Protein AF-A0A7C5XT21-F1 (afdb_monomer)

Sequence (116 aa):
MRALGLRPAVIVADDEHLAGNLRVLFPRARVATPHYAFYLPPPPGRGGDCLLAWRADRSPDPPPRLLAFARERLGLAPYPEGERRVYLRAPLLGAGPEGPFARLGLLRVRCPFGAG

Mean predicted aligned error: 7.95 Å

Secondary structure (DSSP, 8-state):
-GGG----SEEEESSHHHHHHHHHH-TTSEEE-GGGTT--PPPPSS-EEEEEEEETTT-SSPPHHHHHHHHHHH-PPS--TT--EEEEEEEPTT--TTS-EEEEEEEEEEE-----

Structure (mmCIF, N/CA/C/O backbone):
data_AF-A0A7C5XT21-F1
#
_entry.id   AF-A0A7C5XT21-F1
#
loop_
_atom_site.group_PDB
_atom_site.id
_atom_site.type_symbol
_atom_site.label_atom_id
_atom_site.label_alt_id
_atom_site.label_comp_id
_atom_site.label_asym_id
_atom_site.label_entity_id
_atom_site.label_seq_id
_atom_site.pdbx_PDB_ins_code
_atom_site.Cartn_x
_atom_site.Cartn_y
_atom_site.Cartn_z
_atom_site.occupancy
_atom_site.B_iso_or_equiv
_atom_site.auth_seq_id
_atom_site.auth_comp_id
_atom_site.auth_asym_id
_atom_site.auth_atom_id
_atom_site.pdbx_PDB_model_num
ATOM 1 N N . MET A 1 1 ? 2.520 -17.328 -4.473 1.00 44.28 1 MET A N 1
ATOM 2 C CA . MET A 1 1 ? 2.233 -16.396 -3.352 1.00 44.28 1 MET A CA 1
ATOM 3 C C . MET A 1 1 ? 1.379 -16.967 -2.205 1.00 44.28 1 MET A C 1
ATOM 5 O O . MET A 1 1 ? 1.148 -16.242 -1.246 1.00 44.28 1 MET A O 1
ATOM 9 N N . ARG A 1 2 ? 1.052 -18.278 -2.167 1.00 38.03 2 ARG A N 1
ATOM 10 C CA . ARG A 1 2 ? 0.686 -18.962 -0.897 1.00 38.03 2 ARG A CA 1
ATOM 11 C C . ARG A 1 2 ? 1.734 -18.741 0.217 1.00 38.03 2 ARG A C 1
ATOM 13 O O . ARG A 1 2 ? 1.382 -18.749 1.387 1.00 38.03 2 ARG A O 1
ATOM 20 N N . ALA A 1 3 ? 2.986 -18.482 -0.173 1.00 39.41 3 ALA A N 1
ATOM 21 C CA . ALA A 1 3 ? 4.160 -18.323 0.684 1.00 39.41 3 ALA A CA 1
ATOM 22 C C . ALA A 1 3 ? 4.128 -17.160 1.696 1.00 39.41 3 ALA A C 1
ATOM 24 O O . ALA A 1 3 ? 4.912 -17.186 2.632 1.00 39.41 3 ALA A O 1
ATOM 25 N N . LEU A 1 4 ? 3.248 -16.159 1.554 1.00 56.91 4 LEU A N 1
ATOM 26 C CA . LEU A 1 4 ? 3.183 -15.061 2.534 1.00 56.91 4 LEU A CA 1
ATOM 27 C C . LEU A 1 4 ? 2.153 -15.290 3.638 1.00 56.91 4 LEU A C 1
ATOM 29 O O . LEU A 1 4 ? 2.145 -14.555 4.620 1.00 56.91 4 LEU A O 1
ATOM 33 N N . GLY A 1 5 ? 1.230 -16.241 3.457 1.00 65.25 5 GLY A N 1
ATOM 34 C CA . GLY A 1 5 ? 0.094 -16.427 4.366 1.00 65.25 5 GLY A CA 1
ATOM 35 C C . GLY A 1 5 ? -0.840 -15.210 4.480 1.00 65.25 5 GLY A C 1
ATOM 36 O O . GLY A 1 5 ? -1.784 -15.243 5.265 1.00 65.25 5 GLY A O 1
ATOM 37 N N . LEU A 1 6 ? -0.609 -14.144 3.703 1.00 71.00 6 LEU A N 1
ATOM 38 C CA . LEU A 1 6 ? -1.380 -12.906 3.752 1.00 71.00 6 LEU A CA 1
ATOM 39 C C . LEU A 1 6 ? -2.710 -13.077 3.012 1.00 71.00 6 LEU A C 1
ATOM 41 O O . LEU A 1 6 ? -2.746 -13.504 1.857 1.00 71.00 6 LEU A O 1
ATOM 45 N N . ARG A 1 7 ? -3.805 -12.705 3.676 1.00 76.06 7 ARG A N 1
ATOM 46 C CA . ARG A 1 7 ? -5.155 -12.640 3.099 1.00 76.06 7 ARG A CA 1
ATOM 47 C C . ARG A 1 7 ? -5.774 -11.269 3.392 1.00 76.06 7 ARG A C 1
ATOM 49 O O . ARG A 1 7 ? -6.725 -11.199 4.166 1.00 76.06 7 ARG A O 1
ATOM 56 N N . PRO A 1 8 ? -5.207 -10.181 2.840 1.00 76.19 8 PRO A N 1
ATOM 57 C CA . PRO A 1 8 ? -5.711 -8.846 3.117 1.00 76.19 8 PRO A CA 1
ATOM 58 C C . PRO A 1 8 ? -7.107 -8.664 2.516 1.00 76.19 8 PRO A C 1
ATOM 60 O 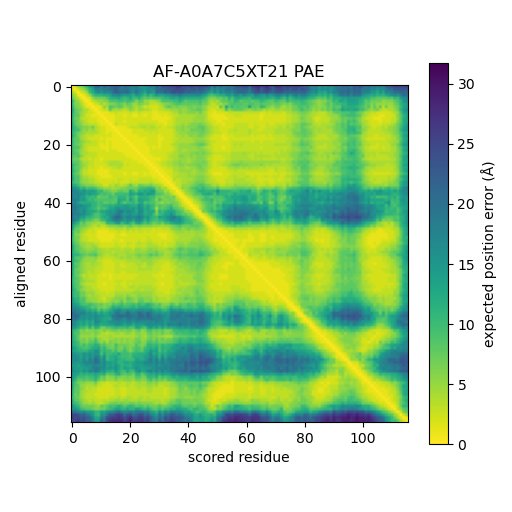O . PRO A 1 8 ? -7.393 -9.149 1.419 1.00 76.19 8 PRO A O 1
ATOM 63 N N . ALA A 1 9 ? -7.963 -7.935 3.226 1.00 77.75 9 ALA A N 1
ATOM 64 C CA . ALA A 1 9 ? -9.249 -7.488 2.701 1.00 77.75 9 ALA A CA 1
ATOM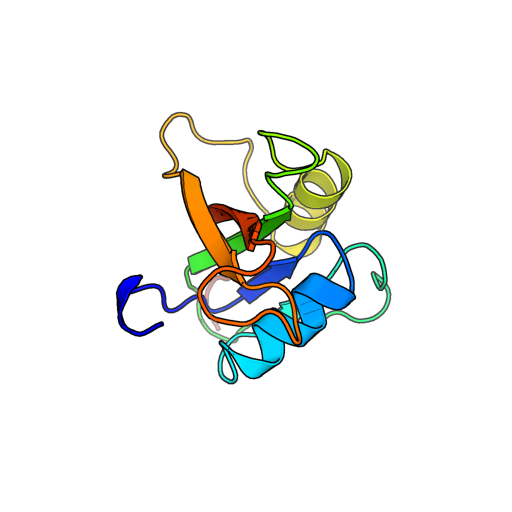 65 C C . ALA A 1 9 ? -9.061 -6.302 1.740 1.00 77.75 9 ALA A C 1
ATOM 67 O O . ALA A 1 9 ? -9.745 -6.205 0.717 1.00 77.75 9 ALA A O 1
ATOM 68 N N . VAL A 1 10 ? -8.100 -5.425 2.052 1.00 85.88 10 VAL A N 1
ATOM 69 C CA . VAL A 1 10 ? -7.768 -4.229 1.271 1.00 85.88 10 VAL A CA 1
ATOM 70 C C . VAL A 1 10 ? -6.254 -4.101 1.124 1.00 85.88 10 VAL A C 1
ATOM 72 O O . VAL A 1 10 ? -5.497 -4.346 2.059 1.00 85.88 10 VAL A O 1
ATOM 75 N N . ILE A 1 11 ? -5.814 -3.695 -0.058 1.00 87.31 11 ILE A N 1
ATOM 76 C CA . ILE A 1 11 ? -4.435 -3.366 -0.383 1.00 87.31 11 ILE A CA 1
ATOM 77 C C . ILE A 1 11 ? -4.413 -1.928 -0.897 1.00 87.31 11 ILE A C 1
ATOM 79 O O . ILE A 1 11 ? -5.173 -1.585 -1.802 1.00 87.31 11 ILE A O 1
ATOM 83 N N . VAL A 1 12 ? -3.535 -1.094 -0.351 1.00 90.00 12 VAL A N 1
ATOM 84 C CA . VAL A 1 12 ? -3.243 0.229 -0.908 1.00 90.00 12 VAL A CA 1
ATOM 85 C C . VAL A 1 12 ? -1.853 0.187 -1.507 1.00 90.00 12 VAL A C 1
ATOM 87 O O . VAL A 1 12 ? -0.878 -0.070 -0.803 1.00 90.00 12 VAL A O 1
ATOM 90 N N . ALA A 1 13 ? -1.775 0.413 -2.810 1.00 91.12 13 ALA A N 1
ATOM 91 C CA . ALA A 1 13 ? -0.531 0.439 -3.555 1.00 91.12 13 ALA A CA 1
ATOM 92 C C . ALA A 1 13 ? -0.116 1.882 -3.849 1.00 91.12 13 ALA A C 1
ATOM 94 O O . ALA A 1 13 ? -0.952 2.712 -4.209 1.00 91.12 13 ALA A O 1
ATOM 95 N N . ASP A 1 14 ? 1.177 2.167 -3.718 1.00 91.62 14 ASP A N 1
ATOM 96 C CA . ASP A 1 14 ? 1.726 3.507 -3.951 1.00 91.62 14 ASP A CA 1
ATOM 97 C C . ASP A 1 14 ? 1.518 4.020 -5.388 1.00 91.62 14 ASP A C 1
ATOM 99 O O . ASP A 1 14 ? 1.322 5.216 -5.582 1.00 91.62 14 ASP A O 1
ATOM 103 N N . ASP A 1 15 ? 1.523 3.124 -6.378 1.00 88.56 15 ASP A N 1
ATOM 104 C CA . ASP A 1 15 ? 1.385 3.453 -7.800 1.00 88.56 15 ASP A CA 1
ATOM 105 C C . ASP A 1 15 ? 0.462 2.473 -8.545 1.00 88.56 15 ASP A C 1
ATOM 107 O O . ASP A 1 15 ? 0.132 1.386 -8.057 1.00 88.56 15 ASP A O 1
ATOM 111 N N . GLU A 1 16 ? 0.035 2.871 -9.739 1.00 83.62 16 GLU A N 1
ATOM 112 C CA . GLU A 1 16 ? -0.921 2.167 -10.588 1.00 83.62 16 GLU A CA 1
ATOM 113 C C . GLU A 1 16 ? -0.400 0.847 -11.159 1.00 83.62 16 GLU A C 1
ATOM 115 O O . GLU A 1 16 ? -1.167 -0.110 -11.287 1.00 83.62 16 GLU A O 1
ATOM 120 N N . HIS A 1 17 ? 0.897 0.753 -11.460 1.00 84.44 17 HIS A N 1
ATOM 121 C CA . HIS A 1 17 ? 1.490 -0.476 -11.980 1.00 84.44 17 HIS A CA 1
ATOM 122 C C . HIS A 1 17 ? 1.543 -1.536 -10.881 1.00 84.44 17 HIS A C 1
ATOM 124 O O . HIS A 1 17 ? 1.172 -2.695 -11.092 1.00 84.44 17 HIS A O 1
ATOM 130 N N . LEU A 1 18 ? 1.945 -1.130 -9.676 1.00 84.44 18 LEU A N 1
ATOM 131 C CA . LEU A 1 18 ? 1.912 -1.979 -8.497 1.00 84.44 18 LEU A CA 1
ATOM 132 C C . LEU A 1 18 ? 0.472 -2.378 -8.148 1.00 84.44 18 LEU A C 1
ATOM 134 O O . LEU A 1 18 ? 0.217 -3.555 -7.887 1.00 84.44 18 LEU A O 1
ATOM 138 N N . ALA A 1 19 ? -0.477 -1.439 -8.204 1.00 85.75 19 ALA A N 1
ATOM 139 C CA . ALA A 1 19 ? -1.894 -1.713 -7.976 1.00 85.75 19 ALA A CA 1
ATOM 140 C C . ALA A 1 19 ? -2.446 -2.756 -8.964 1.00 85.75 19 ALA A C 1
ATOM 142 O O . ALA A 1 19 ? -3.092 -3.722 -8.550 1.00 85.75 19 ALA A O 1
ATOM 143 N N . GLY A 1 20 ? -2.155 -2.599 -10.259 1.00 80.69 20 GLY A N 1
ATOM 144 C CA . GLY A 1 20 ? -2.571 -3.532 -11.306 1.00 80.69 20 GLY A CA 1
ATOM 145 C C . GLY A 1 20 ? -2.036 -4.944 -11.066 1.00 80.69 20 GLY A C 1
ATOM 146 O O . GLY A 1 20 ? -2.806 -5.907 -11.043 1.00 80.69 20 GLY A O 1
ATOM 147 N N . ASN A 1 21 ? -0.740 -5.066 -10.771 1.00 82.56 21 ASN A N 1
ATOM 148 C CA . ASN A 1 21 ? -0.111 -6.350 -10.459 1.00 82.56 21 ASN A CA 1
ATOM 149 C C . ASN A 1 21 ? -0.730 -7.008 -9.218 1.00 82.56 21 ASN A C 1
ATOM 151 O O . ASN A 1 21 ? -1.052 -8.198 -9.224 1.00 82.56 21 ASN A O 1
ATOM 155 N N . LEU A 1 22 ? -0.944 -6.239 -8.149 1.00 83.19 22 LEU A N 1
ATOM 156 C CA . LEU A 1 22 ? -1.532 -6.758 -6.915 1.00 83.19 22 LEU A CA 1
ATOM 157 C C . LEU A 1 22 ? -2.992 -7.176 -7.103 1.00 83.19 22 LEU A C 1
ATOM 159 O O . LEU A 1 22 ? -3.426 -8.124 -6.455 1.00 83.19 22 LEU A O 1
ATOM 163 N N . ARG A 1 23 ? -3.736 -6.556 -8.024 1.00 82.62 23 ARG A N 1
ATOM 164 C CA . ARG A 1 23 ? -5.103 -6.979 -8.354 1.00 82.62 23 ARG A CA 1
ATOM 165 C C . ARG A 1 23 ? -5.147 -8.347 -9.035 1.00 82.62 23 ARG A C 1
ATOM 167 O O . ARG A 1 23 ? -6.045 -9.130 -8.739 1.00 82.62 23 ARG A O 1
ATOM 174 N N . VAL A 1 24 ? -4.167 -8.659 -9.884 1.00 79.00 24 VAL A N 1
ATOM 175 C CA . VAL A 1 24 ? -4.021 -9.997 -10.489 1.00 79.00 24 VAL A CA 1
ATOM 176 C C . VAL A 1 24 ? -3.648 -11.037 -9.427 1.00 79.00 24 VAL A C 1
ATOM 178 O O . VAL A 1 24 ? -4.179 -12.146 -9.419 1.00 79.00 24 VAL A O 1
ATOM 181 N N . LEU A 1 25 ? -2.758 -10.677 -8.498 1.00 75.75 25 LEU A N 1
ATOM 182 C CA . LEU A 1 25 ? -2.223 -11.591 -7.481 1.00 75.75 25 LEU A CA 1
ATOM 183 C C . LEU A 1 25 ? -3.172 -11.831 -6.300 1.00 75.75 25 LEU A C 1
ATOM 185 O O . LEU A 1 25 ? -3.181 -12.919 -5.720 1.00 75.75 25 LEU A O 1
ATOM 189 N N . PHE A 1 26 ? -3.974 -10.830 -5.945 1.00 78.44 26 PHE A N 1
ATOM 190 C CA . PHE A 1 26 ? -4.946 -10.868 -4.860 1.00 78.44 26 PHE A CA 1
ATOM 191 C C . PHE A 1 26 ? -6.351 -10.597 -5.409 1.00 78.44 26 PHE A C 1
ATOM 193 O O . PHE A 1 26 ? -6.968 -9.592 -5.059 1.00 78.44 26 PHE A O 1
ATOM 200 N N . PRO A 1 27 ? -6.916 -11.511 -6.220 1.00 80.19 27 PRO A N 1
ATOM 201 C CA . PRO A 1 27 ? -8.184 -11.273 -6.913 1.00 80.19 27 PRO A CA 1
ATOM 202 C C . PRO A 1 27 ? -9.379 -11.097 -5.964 1.00 80.19 27 PRO A C 1
ATOM 204 O O . PRO A 1 27 ? -10.429 -10.604 -6.365 1.00 80.19 27 PRO A O 1
ATOM 207 N N . ARG A 1 28 ? -9.234 -11.509 -4.698 1.00 80.88 28 ARG A N 1
ATOM 208 C CA . ARG A 1 28 ? -10.250 -11.351 -3.646 1.00 80.88 28 ARG A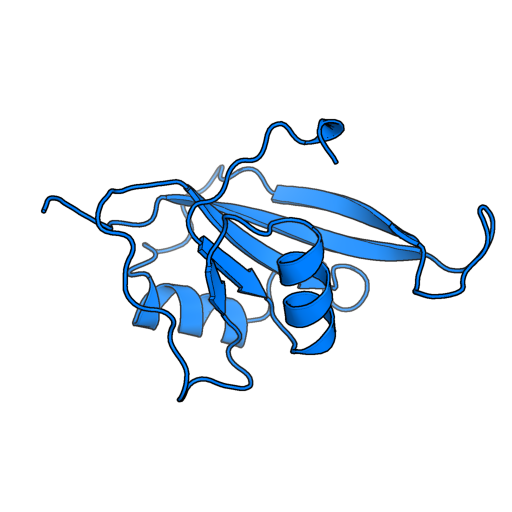 CA 1
ATOM 209 C C . ARG A 1 28 ? -10.051 -10.106 -2.781 1.00 80.88 28 ARG A C 1
ATOM 211 O O . ARG A 1 28 ? -10.953 -9.774 -2.019 1.00 80.88 28 ARG A O 1
ATOM 218 N N . ALA A 1 29 ? -8.893 -9.455 -2.863 1.00 81.69 29 ALA A N 1
ATOM 219 C CA . ALA A 1 29 ? -8.638 -8.225 -2.132 1.00 81.69 29 ALA A CA 1
ATOM 220 C C . ALA A 1 29 ? -9.123 -7.026 -2.949 1.00 81.69 29 ALA A C 1
ATOM 222 O O . ALA A 1 29 ? -9.059 -7.003 -4.182 1.00 81.69 29 ALA A O 1
ATOM 223 N N . ARG A 1 30 ? -9.578 -5.987 -2.255 1.00 85.00 30 ARG A N 1
ATOM 224 C CA . ARG A 1 30 ? -9.766 -4.672 -2.870 1.00 85.00 30 ARG A CA 1
ATOM 225 C C . ARG A 1 30 ? -8.408 -4.009 -3.013 1.00 85.00 30 ARG A C 1
ATOM 227 O O . ARG A 1 30 ? -7.615 -4.065 -2.084 1.00 85.00 30 ARG A O 1
ATOM 234 N N . VAL A 1 31 ? -8.144 -3.389 -4.157 1.00 85.69 31 VAL A N 1
ATOM 235 C CA . VAL A 1 31 ? -6.885 -2.680 -4.402 1.00 85.69 31 VAL A CA 1
ATOM 236 C C . VAL A 1 31 ? -7.207 -1.229 -4.724 1.00 85.69 31 VAL A C 1
ATOM 238 O O . VAL A 1 31 ? -8.045 -0.974 -5.587 1.00 85.69 31 VAL A O 1
ATOM 241 N N . ALA A 1 32 ? -6.573 -0.306 -4.009 1.00 88.06 32 ALA A N 1
ATOM 242 C CA . ALA A 1 32 ? -6.699 1.136 -4.193 1.00 88.06 32 ALA A CA 1
ATOM 243 C C . ALA A 1 32 ? -5.312 1.772 -4.351 1.00 88.06 32 ALA A C 1
ATOM 245 O O . ALA A 1 32 ? -4.304 1.182 -3.957 1.00 88.06 32 ALA A O 1
ATOM 246 N N . THR A 1 33 ? -5.257 2.976 -4.915 1.00 87.69 33 THR A N 1
ATOM 247 C CA . THR A 1 33 ? -4.012 3.739 -5.058 1.00 87.69 33 THR A CA 1
ATOM 248 C C . THR A 1 33 ? -4.265 5.240 -4.882 1.00 87.69 33 THR A C 1
ATOM 250 O O . THR A 1 33 ? -5.291 5.732 -5.362 1.00 87.69 33 THR A O 1
ATOM 253 N N . PRO A 1 34 ? -3.345 5.989 -4.238 1.00 85.44 34 PRO A N 1
ATOM 254 C CA . PRO A 1 34 ? -3.442 7.443 -4.135 1.00 85.44 34 PRO A CA 1
ATOM 255 C C . PRO A 1 34 ? -3.461 8.156 -5.495 1.00 85.44 34 PRO A C 1
ATOM 257 O O . PRO A 1 34 ? -4.038 9.233 -5.601 1.00 85.44 34 PRO A O 1
ATOM 260 N N . HIS A 1 35 ? -2.872 7.561 -6.541 1.00 83.69 35 HIS A N 1
ATOM 261 C CA . HIS A 1 35 ? -2.851 8.137 -7.893 1.00 83.69 35 HIS A CA 1
ATOM 262 C C . HIS A 1 35 ? -4.245 8.237 -8.535 1.00 83.69 35 HIS A C 1
ATOM 264 O O . HIS A 1 35 ? -4.475 9.105 -9.372 1.00 83.69 35 HIS A O 1
ATOM 270 N N . TYR A 1 36 ? -5.195 7.400 -8.106 1.00 77.00 36 TYR A N 1
ATOM 271 C CA . TYR A 1 36 ? -6.581 7.408 -8.581 1.00 77.00 36 TYR A CA 1
ATOM 272 C C . TYR A 1 36 ? -7.560 7.536 -7.412 1.00 77.00 36 TYR A C 1
ATOM 274 O O . TYR A 1 36 ? -8.476 6.733 -7.248 1.00 77.00 36 TYR A O 1
ATOM 282 N N . ALA A 1 37 ? -7.379 8.577 -6.597 1.00 66.00 37 ALA A N 1
ATOM 283 C CA . ALA A 1 37 ? -8.145 8.793 -5.368 1.00 66.00 37 ALA A CA 1
ATOM 284 C C . ALA A 1 37 ? -9.668 8.966 -5.559 1.00 66.00 37 ALA A C 1
ATOM 286 O O . ALA A 1 37 ? -10.418 8.878 -4.585 1.00 66.00 37 ALA A O 1
ATOM 287 N N . PHE A 1 38 ? -10.132 9.208 -6.790 1.00 65.44 38 PHE A N 1
ATOM 288 C CA . PHE A 1 38 ? -11.557 9.300 -7.132 1.00 65.44 38 PHE A CA 1
ATOM 289 C C . PHE A 1 38 ? -12.259 7.939 -7.147 1.00 65.44 38 PHE A C 1
ATOM 291 O O . PHE A 1 38 ? -13.470 7.873 -6.957 1.00 65.44 38 PHE A O 1
ATOM 298 N N . TYR A 1 39 ? -11.510 6.852 -7.349 1.00 65.38 39 TYR A N 1
ATOM 299 C CA . TYR A 1 39 ? -12.049 5.501 -7.325 1.00 65.38 39 TYR A CA 1
ATOM 300 C C . TYR A 1 39 ? -11.639 4.803 -6.032 1.00 65.38 39 TYR A C 1
ATOM 302 O O . TYR A 1 39 ? -10.515 4.323 -5.877 1.00 65.38 39 TYR A O 1
ATOM 310 N N . LEU A 1 40 ? -12.586 4.719 -5.101 1.00 65.50 40 LEU A N 1
ATOM 311 C CA . LEU A 1 40 ? -12.478 3.837 -3.952 1.00 65.50 40 LEU A CA 1
ATOM 312 C C . LEU A 1 40 ? -13.404 2.647 -4.165 1.00 65.50 40 LEU A C 1
ATOM 314 O O . LEU A 1 40 ? -14.618 2.841 -4.272 1.00 65.50 40 LEU A O 1
ATOM 318 N N . PRO A 1 41 ? -12.879 1.410 -4.203 1.00 63.88 41 PRO A N 1
ATOM 319 C CA . PRO A 1 41 ? -13.758 0.260 -4.108 1.00 63.88 41 PRO A CA 1
ATOM 320 C C . PRO A 1 41 ? -14.545 0.377 -2.789 1.00 63.88 41 PRO A C 1
ATOM 322 O O . PRO A 1 41 ? -13.981 0.868 -1.806 1.00 63.88 41 PRO A O 1
ATOM 325 N N . PRO A 1 42 ? -15.822 -0.053 -2.745 1.00 62.38 42 PRO A N 1
ATOM 326 C CA . PRO A 1 42 ? -16.653 0.090 -1.551 1.00 62.38 42 PRO A CA 1
ATOM 327 C C . PRO A 1 42 ? -15.933 -0.452 -0.300 1.00 62.38 42 PRO A C 1
ATOM 329 O O . PRO A 1 42 ? -15.028 -1.281 -0.435 1.00 62.38 42 PRO A O 1
ATOM 332 N N . PRO A 1 43 ? -16.280 -0.033 0.926 1.00 62.53 43 PRO A N 1
ATOM 333 C CA . PRO A 1 43 ? -15.684 -0.593 2.141 1.00 62.53 43 PRO A CA 1
ATOM 334 C C . PRO A 1 43 ? -16.087 -2.066 2.325 1.00 62.53 43 PRO A C 1
ATOM 336 O O . PRO A 1 43 ? -17.181 -2.466 1.900 1.00 62.53 43 PRO A O 1
ATOM 339 N N . PRO A 1 44 ? -15.194 -2.953 2.810 1.00 60.06 44 PRO A N 1
ATOM 340 C CA . PRO A 1 44 ? -15.550 -4.353 3.039 1.00 60.06 44 PRO A CA 1
ATOM 341 C C . PRO A 1 44 ? -16.623 -4.426 4.122 1.00 60.06 44 PRO A C 1
ATOM 343 O O . PRO A 1 44 ? -16.499 -3.782 5.154 1.00 60.06 44 PRO A O 1
ATOM 346 N N . GLY A 1 45 ? -17.662 -5.239 3.904 1.00 55.41 45 GLY A N 1
ATOM 347 C CA . GLY A 1 45 ? -18.747 -5.440 4.878 1.00 55.41 45 GLY A CA 1
ATOM 348 C C . GLY A 1 45 ? -18.322 -6.190 6.148 1.00 55.41 45 GLY A C 1
ATOM 349 O O . GLY A 1 45 ? -19.164 -6.596 6.931 1.00 55.41 45 GLY A O 1
ATOM 350 N N . ARG A 1 46 ? -17.023 -6.452 6.321 1.00 56.81 46 ARG A N 1
ATOM 351 C CA . ARG A 1 46 ? -16.426 -7.084 7.499 1.00 56.81 46 ARG A CA 1
ATOM 352 C C . ARG A 1 46 ? -15.003 -6.565 7.677 1.00 56.81 46 ARG A C 1
ATOM 354 O O . ARG A 1 46 ? -14.290 -6.378 6.687 1.00 56.81 46 ARG A O 1
ATOM 361 N N . GLY A 1 47 ? -14.606 -6.365 8.931 1.00 58.62 47 GLY A N 1
ATOM 362 C CA . GLY A 1 47 ? -13.238 -6.016 9.308 1.00 58.62 47 GLY A CA 1
ATOM 363 C C . GLY A 1 47 ? -12.208 -7.016 8.796 1.00 58.62 47 GLY A C 1
ATOM 364 O O . GLY A 1 47 ? -12.512 -8.186 8.559 1.00 58.62 47 GLY A O 1
ATOM 365 N N . GLY A 1 48 ? -10.975 -6.552 8.602 1.00 67.88 48 GLY A N 1
ATOM 366 C CA . GLY A 1 48 ? -9.888 -7.386 8.103 1.00 67.88 48 GLY A CA 1
ATOM 367 C C . GLY A 1 48 ? -8.545 -6.668 8.075 1.00 67.88 48 GLY A C 1
ATOM 368 O O . GLY A 1 48 ? -8.448 -5.467 8.335 1.00 67.88 48 GLY A O 1
ATOM 369 N N . ASP A 1 49 ? -7.501 -7.427 7.750 1.00 76.81 49 ASP A N 1
ATOM 370 C CA . ASP A 1 49 ? -6.165 -6.875 7.563 1.00 76.81 49 ASP A CA 1
ATOM 371 C C . ASP A 1 49 ? -6.101 -6.033 6.292 1.00 76.81 49 ASP A C 1
ATOM 373 O O . ASP A 1 49 ? -6.563 -6.449 5.222 1.00 76.81 49 ASP A O 1
ATOM 377 N N . CYS A 1 50 ? -5.458 -4.882 6.407 1.00 82.69 50 CYS A N 1
ATOM 378 C CA . CYS A 1 50 ? -5.051 -4.074 5.279 1.00 82.69 50 CYS A CA 1
ATOM 379 C C . CYS A 1 50 ? -3.562 -4.246 5.011 1.00 82.69 50 CYS A C 1
ATOM 381 O O . CYS A 1 50 ? -2.775 -4.569 5.903 1.00 82.69 50 CYS A O 1
ATOM 383 N N . LEU A 1 51 ? -3.176 -4.022 3.763 1.00 87.06 51 LEU A N 1
ATOM 384 C CA . LEU A 1 51 ? -1.792 -4.094 3.331 1.00 87.06 51 LEU A CA 1
ATOM 385 C C . LEU A 1 51 ? -1.422 -2.802 2.613 1.00 87.06 51 LEU A C 1
ATOM 387 O O . LEU A 1 51 ? -2.028 -2.471 1.598 1.00 87.06 51 LEU A O 1
ATOM 391 N N . LEU A 1 52 ? -0.420 -2.085 3.107 1.00 89.81 52 LEU A N 1
ATOM 392 C CA . LEU A 1 52 ? 0.218 -1.024 2.334 1.00 89.81 52 LEU A CA 1
ATOM 393 C C . LEU A 1 52 ? 1.360 -1.642 1.536 1.00 89.81 52 LEU A C 1
ATOM 395 O O . LEU A 1 52 ? 2.171 -2.379 2.096 1.00 89.81 52 LEU A O 1
ATOM 399 N N . ALA A 1 53 ? 1.415 -1.351 0.242 1.00 90.88 53 ALA A N 1
ATOM 400 C CA . ALA A 1 53 ? 2.431 -1.852 -0.667 1.00 90.88 53 ALA A CA 1
ATOM 401 C C . ALA A 1 53 ? 3.125 -0.686 -1.376 1.00 90.88 53 ALA A C 1
ATOM 403 O O . ALA A 1 53 ? 2.473 0.167 -1.976 1.00 90.88 53 ALA A O 1
ATOM 404 N N . TRP A 1 54 ? 4.453 -0.662 -1.328 1.00 92.50 54 TRP A N 1
ATOM 405 C CA . TRP A 1 54 ? 5.266 0.351 -2.000 1.00 92.50 54 TRP A CA 1
ATOM 406 C C . TRP A 1 54 ? 6.480 -0.282 -2.667 1.00 92.50 54 TRP A C 1
ATOM 408 O O . TRP A 1 54 ? 6.855 -1.424 -2.378 1.00 92.50 54 TRP A O 1
ATOM 418 N N . ARG A 1 55 ? 7.130 0.472 -3.554 1.00 89.62 55 ARG A N 1
ATOM 419 C CA . ARG A 1 55 ? 8.402 0.040 -4.121 1.00 89.62 55 ARG A CA 1
ATOM 420 C C . ARG A 1 55 ? 9.550 0.380 -3.170 1.00 89.62 55 ARG A C 1
ATOM 422 O O . ARG A 1 55 ? 10.043 1.507 -3.131 1.00 89.62 55 ARG A O 1
ATOM 429 N N . ALA A 1 56 ? 9.976 -0.622 -2.409 1.00 89.69 56 ALA A N 1
ATOM 430 C CA . ALA A 1 56 ? 11.081 -0.523 -1.462 1.00 89.69 56 ALA A CA 1
ATOM 431 C C . ALA A 1 56 ? 12.464 -0.386 -2.125 1.00 89.69 56 ALA A C 1
ATOM 433 O O . ALA A 1 56 ? 13.468 -0.214 -1.437 1.00 89.69 56 ALA A O 1
ATOM 434 N N . ASP A 1 57 ? 12.528 -0.490 -3.453 1.00 85.81 57 ASP A N 1
ATOM 435 C CA . ASP A 1 57 ? 13.713 -0.158 -4.245 1.00 85.81 57 ASP A CA 1
ATOM 436 C C . ASP A 1 57 ? 13.895 1.358 -4.444 1.00 85.81 57 ASP A C 1
ATOM 438 O O . ASP A 1 57 ? 15.016 1.797 -4.673 1.00 85.81 57 ASP A O 1
ATOM 442 N N . ARG A 1 58 ? 12.823 2.159 -4.328 1.00 86.44 58 ARG A N 1
ATOM 443 C CA . ARG A 1 58 ? 12.874 3.631 -4.405 1.00 86.44 58 ARG A CA 1
ATOM 444 C C . ARG A 1 58 ? 13.001 4.286 -3.037 1.00 86.44 58 ARG A C 1
ATOM 446 O O . ARG A 1 58 ? 13.663 5.306 -2.912 1.00 86.44 58 ARG A O 1
ATOM 453 N N . SER A 1 59 ? 12.342 3.721 -2.030 1.00 85.44 59 SER A N 1
ATOM 454 C CA . SER A 1 59 ? 12.364 4.222 -0.655 1.00 85.44 59 SER A CA 1
ATOM 455 C C . SER A 1 59 ? 12.229 3.055 0.319 1.00 85.44 59 SER A C 1
ATOM 457 O O . SER A 1 59 ? 11.290 2.273 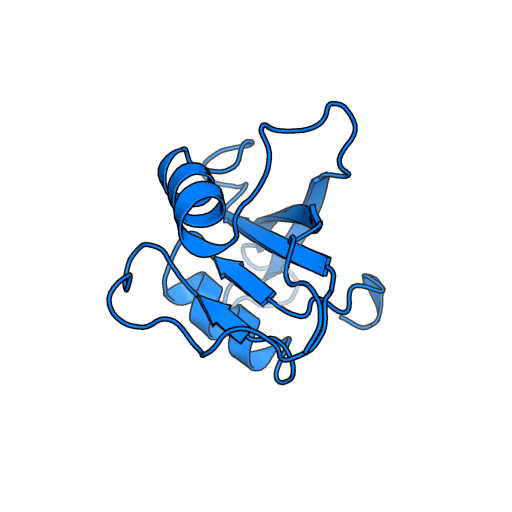0.168 1.00 85.44 59 SER A O 1
ATOM 459 N N . PRO A 1 60 ? 13.101 2.921 1.334 1.00 84.94 60 PRO A N 1
ATOM 460 C CA . PRO A 1 60 ? 12.965 1.859 2.328 1.00 84.94 60 PRO A CA 1
ATOM 461 C C . PRO A 1 60 ? 11.634 1.962 3.086 1.00 84.94 60 PRO A C 1
ATOM 463 O O . PRO A 1 60 ? 11.043 0.937 3.420 1.00 84.94 60 PRO A O 1
ATOM 466 N N . ASP A 1 61 ? 11.118 3.177 3.269 1.00 87.94 61 ASP A N 1
ATOM 467 C CA . ASP A 1 61 ? 9.873 3.453 3.978 1.00 87.94 61 ASP A CA 1
ATOM 468 C C . ASP A 1 61 ? 8.688 3.716 3.036 1.00 87.94 61 ASP A C 1
ATOM 470 O O . ASP A 1 61 ? 8.890 4.204 1.914 1.00 87.94 61 ASP A O 1
ATOM 474 N N . PRO A 1 62 ? 7.445 3.442 3.488 1.00 88.31 62 PRO A N 1
ATOM 475 C CA . PRO A 1 62 ? 6.242 3.824 2.762 1.00 88.31 62 PRO A CA 1
ATOM 476 C C . PRO A 1 62 ? 6.239 5.331 2.460 1.00 88.31 62 PRO A C 1
ATOM 478 O O . PRO A 1 62 ? 6.439 6.131 3.379 1.00 88.31 62 PRO A O 1
ATOM 481 N N . PRO A 1 63 ? 5.961 5.747 1.215 1.00 90.62 63 PRO A N 1
ATOM 482 C CA . PRO A 1 63 ? 5.894 7.162 0.872 1.00 90.62 63 PRO A CA 1
ATOM 483 C C . PRO A 1 63 ? 4.840 7.918 1.703 1.00 90.62 63 PRO A C 1
ATOM 485 O O . PRO A 1 63 ? 3.758 7.373 1.952 1.00 90.62 63 PRO A O 1
ATOM 488 N N . PRO A 1 64 ? 5.075 9.191 2.081 1.00 89.19 64 PRO A N 1
ATOM 489 C CA . PRO A 1 64 ? 4.130 9.966 2.892 1.00 89.19 64 PRO A CA 1
ATOM 490 C C . PRO A 1 64 ? 2.708 10.018 2.317 1.00 89.19 64 PRO A C 1
ATOM 492 O O . PRO A 1 64 ? 1.739 9.909 3.063 1.00 89.19 64 PRO A O 1
ATOM 495 N N . ARG A 1 65 ? 2.575 10.094 0.987 1.00 89.19 65 ARG A N 1
ATOM 496 C CA . ARG A 1 65 ? 1.281 10.063 0.281 1.00 89.19 65 ARG A CA 1
ATOM 497 C C . ARG A 1 65 ? 0.498 8.766 0.499 1.00 89.19 65 ARG A C 1
ATOM 499 O O . ARG A 1 65 ? -0.721 8.799 0.634 1.00 89.19 65 ARG A O 1
ATOM 506 N N . LEU A 1 66 ? 1.194 7.630 0.561 1.00 88.88 66 LEU A N 1
ATOM 507 C CA . LEU A 1 66 ? 0.590 6.322 0.794 1.00 88.88 66 LEU A CA 1
ATOM 508 C C . LEU A 1 66 ? 0.057 6.241 2.227 1.00 88.88 66 LEU A C 1
ATOM 510 O O . LEU A 1 66 ? -1.050 5.756 2.454 1.00 88.88 66 LEU A O 1
ATOM 514 N N . LEU A 1 67 ? 0.826 6.767 3.184 1.00 87.25 67 LEU A N 1
ATOM 515 C CA . LEU A 1 67 ? 0.423 6.851 4.587 1.00 87.25 67 LEU A CA 1
ATOM 516 C C . LEU A 1 67 ? -0.758 7.806 4.787 1.00 87.25 67 LEU A C 1
ATOM 518 O O . LEU A 1 67 ? -1.697 7.456 5.498 1.00 87.25 67 LEU A O 1
ATOM 522 N N . ALA A 1 68 ? -0.735 8.983 4.156 1.00 86.62 68 ALA A N 1
ATOM 523 C CA . ALA A 1 68 ? -1.832 9.949 4.208 1.00 86.62 68 ALA A CA 1
ATOM 524 C C . ALA A 1 68 ? -3.130 9.339 3.664 1.00 86.62 68 ALA A C 1
ATOM 526 O O . ALA A 1 68 ? -4.139 9.316 4.363 1.00 86.62 68 ALA A O 1
ATOM 527 N N . PHE A 1 69 ? -3.071 8.714 2.485 1.00 85.88 69 PHE A N 1
ATOM 528 C CA . PHE A 1 69 ? -4.220 8.024 1.906 1.00 85.88 69 PHE A CA 1
ATOM 529 C C . PHE A 1 69 ? -4.747 6.907 2.814 1.00 85.88 69 PHE A C 1
ATOM 531 O O . PHE A 1 69 ? -5.954 6.779 3.004 1.00 85.88 69 PHE A O 1
ATOM 538 N N . ALA A 1 70 ? -3.862 6.097 3.403 1.00 83.25 70 ALA A N 1
ATOM 539 C CA . ALA A 1 70 ? -4.268 5.043 4.329 1.00 83.25 70 ALA A CA 1
ATOM 540 C C . ALA A 1 70 ? -4.969 5.608 5.577 1.00 83.25 70 ALA A C 1
ATOM 542 O O . ALA A 1 70 ? -5.972 5.054 6.021 1.00 83.25 70 ALA A O 1
ATOM 543 N N . ARG A 1 71 ? -4.493 6.730 6.124 1.00 82.75 71 ARG A N 1
ATOM 544 C CA . ARG A 1 71 ? -5.140 7.412 7.257 1.00 82.75 71 ARG A CA 1
ATOM 545 C C . ARG A 1 71 ? -6.517 7.939 6.875 1.00 82.75 71 ARG A C 1
ATOM 547 O O . ARG A 1 71 ? -7.498 7.598 7.524 1.00 82.75 71 ARG A O 1
ATOM 554 N N . GLU A 1 72 ? -6.595 8.703 5.79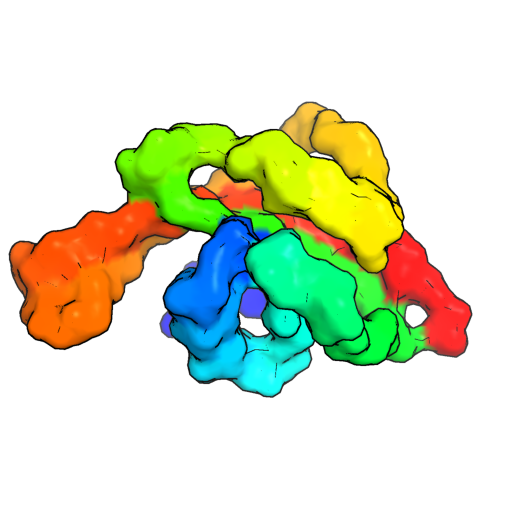3 1.00 82.62 72 GLU A N 1
ATOM 555 C CA . GLU A 1 72 ? -7.823 9.372 5.354 1.00 82.62 72 GLU A CA 1
ATOM 556 C C . GLU A 1 72 ? -8.899 8.396 4.876 1.00 82.62 72 GLU A C 1
ATOM 558 O O . GLU A 1 72 ? -10.085 8.612 5.112 1.00 82.62 72 GLU A O 1
ATOM 563 N N . ARG A 1 73 ? -8.504 7.329 4.172 1.00 79.50 73 ARG A N 1
ATOM 564 C CA . ARG A 1 73 ? -9.452 6.427 3.500 1.00 79.50 73 ARG A CA 1
ATOM 565 C C . ARG A 1 73 ? -9.684 5.120 4.234 1.00 79.50 73 ARG A C 1
ATOM 567 O O . ARG A 1 73 ? -10.733 4.513 4.045 1.00 79.50 73 ARG A O 1
ATOM 574 N N . LEU A 1 74 ? -8.718 4.668 5.031 1.00 75.81 74 LEU A N 1
ATOM 575 C CA . LEU A 1 74 ? -8.845 3.427 5.790 1.00 75.81 74 LEU A CA 1
ATOM 576 C C . LEU A 1 74 ? -8.999 3.658 7.291 1.00 75.81 74 LEU A C 1
ATOM 578 O O . LEU A 1 74 ? -9.262 2.694 7.994 1.00 75.81 74 LEU A O 1
ATOM 582 N N . GLY A 1 75 ? -8.835 4.885 7.795 1.00 75.25 75 GLY A N 1
ATOM 583 C CA . GLY A 1 75 ? -8.849 5.149 9.235 1.00 75.25 75 GLY A CA 1
ATOM 584 C C . GLY A 1 75 ? -7.625 4.572 9.949 1.00 75.25 75 GLY A C 1
ATOM 585 O O . GLY A 1 75 ? -7.712 4.195 11.116 1.00 75.25 75 GLY A O 1
ATOM 586 N N . LEU A 1 76 ? -6.494 4.447 9.246 1.00 73.88 76 LEU A N 1
ATOM 587 C CA . LEU A 1 76 ? -5.246 3.977 9.840 1.00 73.88 76 LEU A CA 1
ATOM 588 C C . LEU A 1 76 ? -4.866 4.864 11.038 1.00 73.88 76 LEU A C 1
ATOM 590 O O . LEU A 1 76 ? -4.666 6.070 10.876 1.00 73.88 76 LEU A O 1
ATOM 594 N N . ALA A 1 77 ? -4.715 4.265 12.220 1.00 66.81 77 ALA A N 1
ATOM 595 C CA . ALA A 1 77 ? -4.134 4.948 13.372 1.00 66.81 77 ALA A CA 1
ATOM 596 C C . ALA A 1 77 ? -2.670 5.367 13.084 1.00 66.81 77 ALA A C 1
ATOM 598 O O . ALA A 1 77 ? -2.034 4.822 12.172 1.00 66.81 77 ALA A O 1
ATOM 599 N N . PRO A 1 78 ? -2.102 6.336 13.831 1.00 63.69 78 PRO A N 1
ATOM 600 C CA . PRO A 1 78 ? -0.671 6.619 13.785 1.00 63.69 78 PRO A CA 1
ATOM 601 C C . PRO A 1 78 ? 0.128 5.326 13.959 1.00 63.69 78 PRO A C 1
ATOM 603 O O . PRO A 1 78 ? -0.266 4.466 14.740 1.00 63.69 78 PRO A O 1
ATOM 606 N N . TYR A 1 79 ? 1.211 5.202 13.190 1.00 60.88 79 TYR A N 1
ATOM 607 C CA . TYR A 1 79 ? 2.019 3.990 13.042 1.00 60.88 79 TYR A CA 1
ATOM 608 C C . TYR A 1 79 ? 2.291 3.351 14.415 1.00 60.88 79 TYR A C 1
ATOM 610 O O . TYR A 1 79 ? 3.046 3.937 15.194 1.00 60.88 79 TYR A O 1
ATOM 618 N N . PRO A 1 80 ? 1.680 2.204 14.757 1.00 53.47 80 PRO A N 1
ATOM 619 C CA . PRO A 1 80 ? 2.004 1.559 16.013 1.00 53.47 80 PRO A CA 1
ATOM 620 C C . PRO A 1 80 ? 3.427 1.008 15.899 1.00 53.47 80 PRO A C 1
ATOM 622 O O . PRO A 1 80 ? 3.769 0.302 14.943 1.00 53.47 80 PRO A O 1
ATOM 625 N N . GLU A 1 81 ? 4.280 1.360 16.859 1.00 51.00 81 GLU A N 1
ATOM 626 C CA . GLU A 1 81 ? 5.588 0.729 17.015 1.00 51.00 81 GLU A CA 1
ATOM 627 C C . GLU A 1 81 ? 5.407 -0.798 17.032 1.00 51.00 81 GLU A C 1
ATOM 629 O O . GLU A 1 81 ? 4.645 -1.341 17.830 1.00 51.00 81 GLU A O 1
ATOM 634 N N . GLY A 1 82 ? 6.071 -1.500 16.107 1.00 53.97 82 GLY A N 1
ATOM 635 C CA . GLY A 1 82 ? 6.061 -2.966 16.048 1.00 53.97 82 GLY A CA 1
ATOM 636 C C . GLY A 1 82 ? 5.196 -3.617 14.961 1.00 53.97 82 GLY A C 1
ATOM 637 O O . GLY A 1 82 ? 5.173 -4.849 14.881 1.00 53.97 82 GLY A O 1
ATOM 638 N N . GLU A 1 83 ? 4.525 -2.864 14.080 1.00 65.56 83 GLU A N 1
ATOM 639 C CA . GLU A 1 83 ? 3.887 -3.473 12.902 1.00 65.56 83 GLU A CA 1
ATOM 640 C C . GLU A 1 83 ? 4.920 -4.119 11.959 1.00 65.56 83 GLU A C 1
ATOM 642 O O . GLU A 1 83 ? 5.949 -3.540 11.597 1.00 65.56 83 GLU A O 1
ATOM 647 N N . ARG A 1 84 ? 4.649 -5.367 11.550 1.00 69.12 84 ARG A N 1
ATOM 648 C CA . ARG A 1 84 ? 5.584 -6.171 10.752 1.00 69.12 84 ARG A CA 1
ATOM 649 C C . ARG A 1 84 ? 5.650 -5.668 9.311 1.00 69.12 84 ARG A C 1
ATOM 651 O O . ARG A 1 84 ? 4.769 -5.958 8.499 1.00 69.12 84 ARG A O 1
ATOM 658 N N . ARG A 1 85 ? 6.754 -4.994 8.986 1.00 80.56 85 ARG A N 1
ATOM 659 C CA . ARG A 1 85 ? 7.196 -4.762 7.608 1.00 80.56 85 ARG A CA 1
ATOM 660 C C . ARG A 1 85 ? 7.760 -6.052 7.024 1.00 80.56 85 ARG A C 1
ATOM 662 O O . ARG A 1 85 ? 8.578 -6.723 7.648 1.00 80.56 85 ARG A O 1
ATOM 669 N N . VAL A 1 86 ? 7.346 -6.382 5.810 1.00 82.31 86 VAL A N 1
ATOM 670 C CA . VAL A 1 86 ? 7.882 -7.501 5.037 1.00 82.31 86 VAL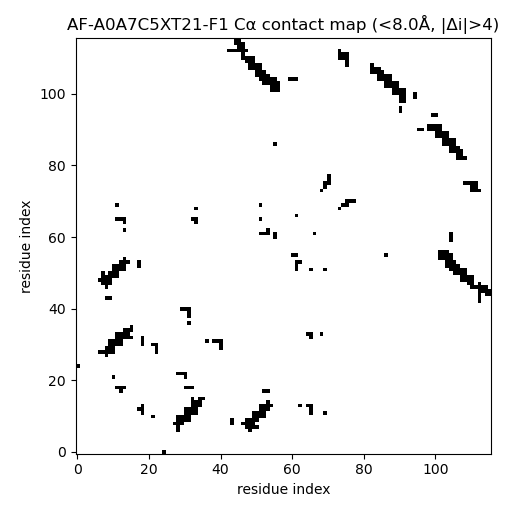 A CA 1
ATOM 671 C C . VAL A 1 86 ? 8.412 -6.950 3.725 1.00 82.31 86 VAL A C 1
ATOM 673 O O . VAL A 1 86 ? 7.704 -6.240 3.018 1.00 82.31 86 VAL A O 1
ATOM 676 N N . TYR A 1 87 ? 9.652 -7.292 3.385 1.00 82.31 87 TYR A N 1
ATOM 677 C CA . TYR A 1 87 ? 10.227 -6.960 2.087 1.00 82.31 87 TYR A CA 1
ATOM 678 C C . TYR A 1 87 ? 10.243 -8.193 1.202 1.00 82.31 87 TYR A C 1
ATOM 680 O O . TYR A 1 87 ? 10.683 -9.260 1.623 1.00 82.31 87 TYR A O 1
ATOM 688 N N . LEU A 1 88 ? 9.792 -8.031 -0.035 1.00 80.38 88 LEU A N 1
ATOM 689 C CA . LEU A 1 88 ? 9.777 -9.087 -1.034 1.00 80.38 88 LEU A CA 1
ATOM 690 C C . LEU A 1 88 ? 10.599 -8.680 -2.238 1.00 80.38 88 LEU A C 1
ATOM 692 O O . LEU A 1 88 ? 10.604 -7.518 -2.635 1.00 80.38 88 LEU A O 1
ATOM 696 N N . ARG A 1 89 ? 11.250 -9.663 -2.851 1.00 76.19 89 ARG A N 1
ATOM 697 C CA . ARG A 1 89 ? 11.778 -9.528 -4.205 1.00 76.19 89 ARG A CA 1
ATOM 698 C C . ARG A 1 89 ? 10.773 -10.145 -5.164 1.00 76.19 89 ARG A C 1
ATOM 700 O O . ARG A 1 89 ? 10.359 -11.286 -4.969 1.00 76.19 89 ARG A O 1
ATOM 707 N N . ALA A 1 90 ? 10.374 -9.381 -6.171 1.00 68.25 90 ALA A N 1
ATOM 708 C CA . ALA A 1 90 ? 9.507 -9.835 -7.248 1.00 68.25 90 ALA A CA 1
ATOM 709 C C . ALA A 1 90 ? 10.210 -9.569 -8.586 1.00 68.25 90 ALA A C 1
ATOM 711 O O . ALA A 1 90 ? 10.751 -8.476 -8.755 1.00 68.25 90 ALA A O 1
ATOM 712 N N . PRO A 1 91 ? 10.252 -10.532 -9.521 1.00 62.78 91 PRO A N 1
ATOM 713 C CA . PRO A 1 91 ? 10.821 -10.285 -10.841 1.00 62.78 91 PRO A CA 1
ATOM 714 C C . PRO A 1 91 ? 10.015 -9.190 -11.547 1.00 62.78 91 PRO A C 1
ATOM 716 O O . PRO A 1 91 ? 8.791 -9.119 -11.395 1.00 62.78 91 PRO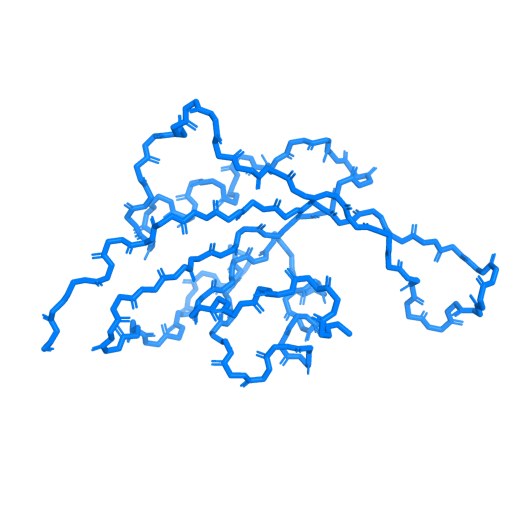 A O 1
ATOM 719 N N . LEU A 1 92 ? 10.692 -8.315 -12.291 1.00 65.25 92 LEU A N 1
ATOM 720 C CA . LEU A 1 92 ? 10.000 -7.361 -13.155 1.00 65.25 92 LEU A CA 1
ATOM 721 C C . LEU A 1 92 ? 9.257 -8.104 -14.275 1.00 65.25 92 LEU A C 1
ATOM 723 O O . LEU A 1 92 ? 9.631 -9.209 -14.665 1.00 65.25 92 LEU A O 1
ATOM 727 N N . LEU A 1 93 ? 8.179 -7.511 -14.792 1.00 64.75 93 LEU A N 1
ATOM 728 C CA . LEU A 1 93 ? 7.413 -8.113 -15.884 1.00 64.75 93 LEU A CA 1
ATOM 729 C C . LEU A 1 93 ? 8.331 -8.356 -17.096 1.00 64.75 93 LEU A C 1
ATOM 731 O O . LEU A 1 93 ? 9.021 -7.440 -17.536 1.00 64.75 93 LEU A O 1
ATOM 735 N N . GLY A 1 94 ? 8.345 -9.588 -17.614 1.00 58.78 94 GLY A N 1
ATOM 736 C CA . GLY A 1 94 ? 9.215 -9.994 -18.727 1.00 58.78 94 GLY A CA 1
ATOM 737 C C . GLY A 1 94 ? 10.658 -10.334 -18.332 1.00 58.78 94 GLY A C 1
ATOM 738 O O . GLY A 1 94 ? 11.422 -10.788 -19.180 1.00 58.78 94 GLY A O 1
ATOM 739 N N . ALA A 1 95 ? 11.038 -10.167 -17.062 1.00 58.97 95 ALA A N 1
ATOM 740 C CA . ALA A 1 95 ? 12.329 -10.618 -16.563 1.00 58.97 95 ALA A CA 1
ATOM 741 C C . ALA A 1 95 ? 12.329 -12.146 -16.398 1.00 58.97 95 ALA A C 1
ATOM 743 O O . ALA A 1 95 ? 11.428 -12.720 -15.779 1.00 58.97 95 ALA A O 1
ATOM 744 N N . GLY A 1 96 ? 13.355 -12.806 -16.941 1.00 59.62 96 GLY A N 1
ATOM 745 C CA . GLY A 1 96 ? 13.631 -14.212 -16.651 1.00 59.62 96 GLY A CA 1
ATOM 746 C C . GLY A 1 96 ? 14.030 -14.432 -15.181 1.00 59.62 96 GLY A C 1
ATOM 747 O O . GLY A 1 96 ? 14.138 -13.472 -14.417 1.00 59.62 96 GLY A O 1
ATOM 748 N N . PRO A 1 97 ? 14.302 -15.682 -14.770 1.00 65.25 97 PRO A N 1
ATOM 749 C CA . PRO A 1 97 ? 14.648 -16.026 -13.385 1.00 65.25 97 PRO A CA 1
ATOM 750 C C . PRO A 1 97 ? 15.867 -15.280 -12.822 1.00 65.25 97 PRO A C 1
ATOM 752 O O . PRO A 1 97 ? 15.965 -15.114 -11.612 1.00 65.25 97 PRO A O 1
ATOM 755 N N . GLU A 1 98 ? 16.772 -14.815 -13.686 1.00 72.25 98 GLU A N 1
ATOM 756 C CA . GLU A 1 98 ? 17.961 -14.028 -13.320 1.00 72.25 98 GLU A CA 1
ATOM 757 C C . GLU A 1 98 ? 17.847 -12.539 -13.689 1.00 72.25 98 GLU A C 1
ATOM 759 O O . GLU A 1 98 ? 18.791 -11.769 -13.521 1.00 72.25 98 GLU A O 1
ATOM 764 N N . GLY A 1 99 ? 16.696 -12.117 -14.216 1.00 65.25 99 GLY A N 1
ATOM 765 C CA . GLY A 1 99 ? 16.476 -10.742 -14.644 1.00 65.25 99 GLY A CA 1
ATOM 766 C C . GLY A 1 99 ? 16.270 -9.771 -13.473 1.00 65.25 99 GLY A C 1
ATOM 767 O O . GLY A 1 99 ? 16.253 -10.164 -12.306 1.00 65.25 99 GLY A O 1
ATOM 768 N N . PRO A 1 100 ? 16.113 -8.468 -13.753 1.00 68.06 100 PRO A N 1
ATOM 769 C CA . PRO A 1 100 ? 15.985 -7.460 -12.709 1.00 68.06 100 PRO A CA 1
ATOM 770 C C . PRO A 1 100 ? 14.754 -7.706 -11.823 1.00 68.06 100 PRO A C 1
ATOM 772 O O . PRO A 1 100 ? 13.654 -8.004 -12.296 1.00 68.06 100 PRO A O 1
ATOM 775 N N . PHE A 1 101 ? 14.946 -7.539 -10.513 1.00 68.50 101 PHE A N 1
ATOM 776 C CA . PHE A 1 101 ? 13.909 -7.697 -9.495 1.00 68.50 101 PHE A CA 1
ATOM 777 C C . PHE A 1 101 ? 13.509 -6.338 -8.925 1.00 68.50 101 PHE A C 1
ATOM 779 O O . PHE A 1 101 ? 14.365 -5.532 -8.564 1.00 68.50 101 PHE A O 1
ATOM 786 N N . ALA A 1 102 ? 12.210 -6.125 -8.742 1.00 78.31 102 ALA A N 1
ATOM 787 C CA . ALA A 1 102 ? 11.704 -5.082 -7.867 1.00 78.31 102 ALA A CA 1
ATOM 788 C C . ALA A 1 102 ? 11.790 -5.535 -6.408 1.00 78.31 102 ALA A C 1
ATOM 790 O O . ALA A 1 102 ? 11.470 -6.680 -6.067 1.00 78.31 102 ALA A O 1
ATOM 791 N N . ARG A 1 103 ? 12.160 -4.605 -5.525 1.00 85.38 103 ARG A N 1
ATOM 792 C CA . ARG A 1 103 ? 11.970 -4.771 -4.084 1.00 85.38 103 ARG A CA 1
ATOM 793 C C . ARG A 1 103 ? 10.645 -4.124 -3.703 1.00 85.38 103 ARG A C 1
ATOM 795 O O . ARG A 1 103 ? 10.459 -2.927 -3.892 1.00 85.38 103 ARG A O 1
ATOM 802 N N . LEU A 1 104 ? 9.729 -4.915 -3.165 1.00 86.94 104 LEU A N 1
ATOM 803 C CA . LEU A 1 104 ? 8.436 -4.464 -2.667 1.00 86.94 104 LEU A CA 1
ATOM 804 C C . LEU A 1 104 ? 8.481 -4.414 -1.147 1.00 86.94 104 LEU A C 1
ATOM 806 O O . LEU A 1 104 ? 8.911 -5.372 -0.506 1.00 86.94 104 LEU A O 1
ATOM 810 N N . GLY A 1 105 ? 8.050 -3.297 -0.579 1.00 89.75 105 GLY A N 1
ATOM 811 C CA . GLY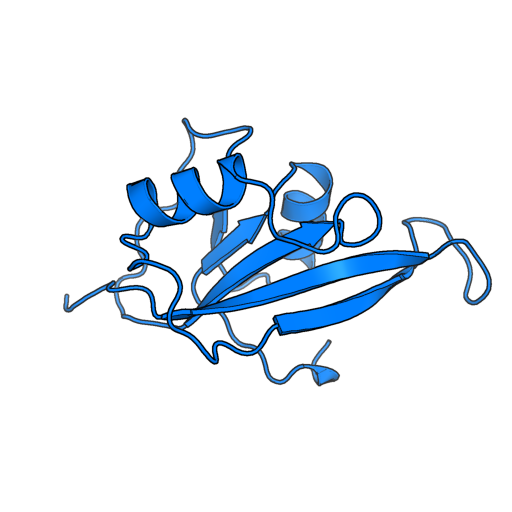 A 1 105 ? 7.770 -3.186 0.841 1.00 89.75 105 GLY A CA 1
ATOM 812 C C . GLY A 1 105 ? 6.292 -3.443 1.074 1.00 89.75 105 GLY A C 1
ATOM 813 O O . GLY A 1 105 ? 5.448 -2.952 0.325 1.00 89.75 105 GLY A O 1
ATOM 814 N N . LEU A 1 106 ? 5.994 -4.245 2.087 1.00 88.56 106 LEU A N 1
ATOM 815 C CA . LEU A 1 106 ? 4.650 -4.547 2.539 1.00 88.56 106 LEU A CA 1
ATOM 816 C C . LEU A 1 106 ? 4.533 -4.217 4.020 1.00 88.56 106 LEU A C 1
ATOM 818 O O . LEU A 1 106 ? 5.376 -4.621 4.820 1.00 88.56 106 LEU A O 1
ATOM 822 N N . LEU A 1 107 ? 3.461 -3.535 4.393 1.00 87.25 107 LEU A N 1
ATOM 823 C CA . LEU A 1 107 ? 3.121 -3.251 5.778 1.00 87.25 107 LEU A CA 1
ATOM 824 C C . LEU A 1 107 ? 1.706 -3.747 6.025 1.00 87.25 107 LEU A C 1
ATOM 826 O O . LEU A 1 107 ? 0.756 -3.251 5.418 1.00 87.25 107 LEU A O 1
ATOM 830 N N . ARG A 1 108 ? 1.575 -4.736 6.907 1.00 83.62 108 ARG A N 1
ATOM 831 C CA . ARG A 1 108 ? 0.267 -5.193 7.367 1.00 83.62 108 ARG A CA 1
ATOM 832 C C . ARG A 1 108 ? -0.207 -4.274 8.477 1.00 83.62 108 ARG A C 1
ATOM 834 O O . ARG A 1 108 ? 0.506 -4.105 9.460 1.00 83.62 108 ARG A O 1
ATOM 841 N N . VAL A 1 109 ? -1.425 -3.777 8.322 1.00 78.19 109 VAL A N 1
ATOM 842 C CA . VAL A 1 109 ? -2.063 -2.863 9.264 1.00 78.19 109 VAL A CA 1
ATOM 843 C C . VAL A 1 109 ? -3.475 -3.326 9.589 1.00 78.19 109 VAL A C 1
ATOM 845 O O . VAL A 1 109 ? -4.125 -3.988 8.771 1.00 78.19 109 VAL A O 1
ATOM 848 N N . ARG A 1 110 ? -3.975 -2.986 10.777 1.00 75.88 110 A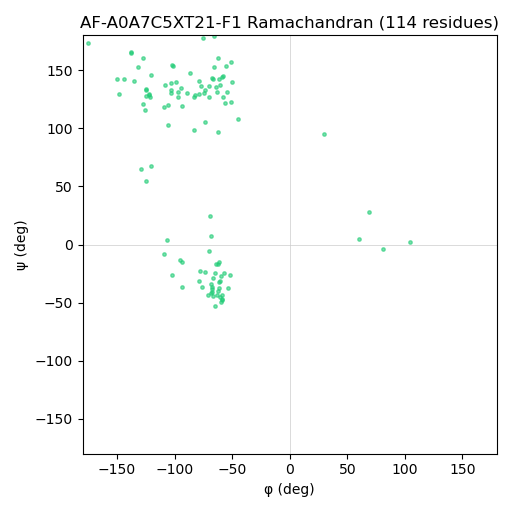RG A N 1
ATOM 849 C CA . ARG A 1 110 ? -5.393 -3.197 11.097 1.00 75.88 110 ARG A CA 1
ATOM 850 C C . ARG A 1 110 ? -6.220 -2.047 10.553 1.00 75.88 110 ARG A C 1
ATOM 852 O O . ARG A 1 110 ? -5.952 -0.892 10.865 1.00 75.88 110 ARG A O 1
ATOM 859 N N . CYS A 1 111 ? -7.253 -2.374 9.787 1.00 71.50 111 CYS A N 1
ATOM 860 C CA . CYS A 1 111 ? -8.233 -1.385 9.378 1.00 71.50 111 CYS A CA 1
ATOM 861 C C . CYS A 1 111 ? -9.458 -1.421 10.295 1.00 71.50 111 CYS A C 1
ATOM 863 O O . CYS A 1 111 ? -10.017 -2.503 10.494 1.00 71.50 111 CYS A O 1
ATOM 865 N N . PRO A 1 112 ? -9.919 -0.268 10.807 1.00 66.12 112 PRO A N 1
ATOM 866 C CA . PRO A 1 112 ? -11.101 -0.138 11.655 1.00 66.12 112 PRO A CA 1
ATOM 867 C C . PRO A 1 112 ? -12.433 -0.391 10.930 1.00 66.12 112 PRO A C 1
ATOM 869 O O . PRO A 1 112 ? -13.454 0.109 11.386 1.00 66.12 112 PRO A O 1
ATOM 872 N N . PHE A 1 113 ? -12.475 -1.150 9.826 1.00 60.81 113 PHE A N 1
ATOM 873 C CA . PHE A 1 113 ? -13.748 -1.510 9.194 1.00 60.81 113 PHE A CA 1
ATOM 874 C C . PHE A 1 113 ? -14.581 -2.340 10.185 1.00 60.81 113 PHE A C 1
ATOM 876 O O . PHE A 1 113 ? -14.358 -3.535 10.369 1.00 60.81 113 PHE A O 1
ATOM 883 N N . GLY A 1 114 ? -15.483 -1.660 10.887 1.00 42.16 114 GLY A N 1
ATOM 884 C CA . GLY A 1 114 ? -16.342 -2.194 11.928 1.00 42.16 114 GLY A CA 1
ATOM 885 C C . GLY A 1 114 ? -17.732 -2.499 11.389 1.00 42.16 114 GLY A C 1
ATOM 886 O O . GLY A 1 114 ? -18.258 -1.742 10.580 1.00 42.16 114 GLY A O 1
ATOM 887 N N . ALA A 1 115 ? -18.257 -3.632 11.857 1.00 32.78 115 ALA A N 1
ATOM 888 C CA . ALA A 1 115 ? -19.665 -4.004 11.984 1.00 32.78 115 ALA A CA 1
ATOM 889 C C . ALA A 1 115 ? -20.644 -3.384 10.968 1.00 32.78 115 ALA A C 1
ATOM 891 O O . ALA A 1 115 ? -21.192 -2.305 11.186 1.00 32.78 115 ALA A O 1
ATOM 892 N N . GLY A 1 116 ? -20.912 -4.136 9.901 1.00 35.44 116 GLY A N 1
ATOM 893 C CA . GLY A 1 116 ? -22.297 -4.346 9.487 1.00 35.44 116 GLY A CA 1
ATOM 894 C C . GLY A 1 116 ? -22.810 -5.592 10.188 1.00 35.44 116 GLY A C 1
ATOM 895 O O . GLY A 1 116 ? -22.045 -6.587 10.180 1.00 35.44 116 GLY A O 1
#

Solvent-accessible surface area (backbone atoms only — not comparable to full-atom values): 6814 Å² total; per-residue (Å²): 120,80,86,71,76,77,77,43,49,35,33,41,18,57,40,69,70,58,28,54,54,48,39,71,76,36,72,84,31,46,62,35,32,65,84,48,68,88,59,68,74,78,81,64,76,54,55,46,42,26,32,44,35,34,58,32,71,84,37,85,60,79,53,70,65,49,54,50,44,38,31,77,74,46,58,40,68,80,84,62,90,81,62,61,70,45,76,43,80,42,66,36,90,91,41,54,101,85,40,64,62,45,34,34,29,34,36,56,43,74,35,70,45,68,81,109

pLDDT: mean 74.83, std 13.66, range [32.78, 92.5]

Radius of gyration: 13.92 Å; Cα contacts (8 Å, |Δi|>4): 212; chains: 1; bounding box: 40×29×36 Å

Foldseek 3Di:
DVVVVDQFQEEEEADDVRQVVVCVVNVNHHYHYLVCLVDDDDQPQDWGKYKYKYFCVVPVDDDPSSVVCCCVPQVFDPDPPPFDKDWDWDADVPADPPGDTTIMIMTIGTGPNDHD

Nearest PDB structures (foldseek):
  8xao-assembly1_B  TM=4.064E-01  e=1.413E-01  Sulfolobus acidocaldarius DSM 639
  2bky-assembly1_A  TM=3.530E-01  e=1.015E-01  Saccharolobus solfataricus P2
  2z7c-assembly1_A  TM=3.608E-01  e=4.074E-01  Pyrococcus horikoshii